Protein AF-A0A2K9EIZ8-F1 (afdb_monomer_lite)

Organism: NCBI:txid1677857

Radius of gyration: 16.67 Å; chains: 1; bounding box: 35×22×46 Å

Structure (mmCIF, N/CA/C/O backbone):
data_AF-A0A2K9EIZ8-F1
#
_entry.id   AF-A0A2K9EIZ8-F1
#
loop_
_atom_site.group_PDB
_atom_site.id
_atom_site.type_symbol
_atom_site.label_atom_id
_atom_site.label_alt_id
_atom_site.label_comp_id
_atom_site.label_asym_id
_atom_site.label_entity_id
_atom_site.label_seq_id
_atom_site.pdbx_PDB_ins_code
_atom_site.Cartn_x
_atom_site.Cartn_y
_atom_site.Cartn_z
_atom_site.occupancy
_atom_site.B_iso_or_equiv
_atom_site.auth_seq_id
_atom_site.auth_comp_id
_atom_site.auth_asym_id
_atom_site.auth_atom_id
_atom_site.pdbx_PDB_model_num
ATOM 1 N N . MET A 1 1 ? 11.820 2.920 -26.632 1.00 76.12 1 MET A N 1
ATOM 2 C CA . MET A 1 1 ? 11.948 4.010 -25.634 1.00 76.12 1 MET A CA 1
ATOM 3 C C . MET A 1 1 ? 10.600 4.359 -24.998 1.00 76.12 1 MET A C 1
ATOM 5 O O . MET A 1 1 ? 10.506 4.303 -23.783 1.00 76.12 1 MET A O 1
ATOM 9 N N . PHE A 1 2 ? 9.546 4.600 -25.788 1.00 83.94 2 PHE A N 1
ATOM 10 C CA . PHE A 1 2 ? 8.184 4.887 -25.298 1.00 83.94 2 PHE A CA 1
ATOM 11 C C . PHE A 1 2 ? 7.625 3.849 -24.300 1.00 83.94 2 PHE A C 1
ATOM 13 O O . PHE A 1 2 ? 7.257 4.208 -23.186 1.00 83.94 2 PHE A O 1
ATOM 20 N N . LEU A 1 3 ? 7.660 2.556 -24.645 1.00 82.56 3 LEU A N 1
ATOM 21 C CA . LEU A 1 3 ? 7.178 1.468 -23.774 1.00 82.56 3 LEU A CA 1
ATOM 22 C C . LEU A 1 3 ? 7.894 1.412 -22.411 1.00 82.56 3 LEU A C 1
ATOM 24 O O . LEU A 1 3 ? 7.258 1.125 -21.404 1.00 82.56 3 LEU A O 1
ATOM 28 N N . LYS A 1 4 ? 9.195 1.742 -22.371 1.00 82.88 4 LYS A N 1
ATOM 29 C CA . LYS A 1 4 ? 10.000 1.765 -21.135 1.00 82.88 4 LYS A CA 1
ATOM 30 C C . LYS A 1 4 ? 9.611 2.921 -20.208 1.00 82.88 4 LYS A C 1
ATOM 32 O O . LYS A 1 4 ? 9.638 2.782 -18.992 1.00 82.88 4 LYS A O 1
ATOM 37 N N . ILE A 1 5 ? 9.252 4.070 -20.778 1.00 87.75 5 ILE A N 1
ATOM 38 C CA . ILE A 1 5 ? 8.781 5.226 -20.004 1.00 87.75 5 ILE A CA 1
ATOM 39 C C . ILE A 1 5 ? 7.390 4.923 -19.442 1.00 87.75 5 ILE A C 1
ATOM 41 O O . ILE A 1 5 ? 7.150 5.103 -18.251 1.00 87.75 5 ILE A O 1
ATOM 45 N N . LEU A 1 6 ? 6.501 4.381 -20.279 1.00 87.19 6 LEU A N 1
ATOM 46 C CA . LEU A 1 6 ? 5.145 4.015 -19.877 1.00 87.19 6 LEU A CA 1
ATOM 47 C C . LEU A 1 6 ? 5.135 2.948 -18.771 1.00 87.19 6 LEU A C 1
ATOM 49 O O . LEU A 1 6 ? 4.357 3.050 -17.826 1.00 87.19 6 LEU A O 1
ATOM 53 N N . SER A 1 7 ? 6.038 1.966 -18.839 1.00 86.25 7 SER A N 1
ATOM 54 C CA . SER A 1 7 ? 6.154 0.939 -17.803 1.00 86.25 7 SER A CA 1
ATOM 55 C C . SER A 1 7 ? 6.564 1.515 -16.447 1.00 86.25 7 SER A C 1
ATOM 57 O O . SER A 1 7 ? 6.002 1.132 -15.425 1.00 86.25 7 SER A O 1
ATOM 59 N N . ILE A 1 8 ? 7.495 2.475 -16.423 1.00 86.75 8 ILE A N 1
ATOM 60 C CA . ILE A 1 8 ? 7.931 3.137 -15.183 1.00 86.75 8 ILE A CA 1
ATOM 61 C C . ILE A 1 8 ? 6.796 3.985 -14.595 1.00 86.75 8 ILE A C 1
ATOM 63 O O . ILE A 1 8 ? 6.551 3.931 -13.389 1.00 86.75 8 ILE A O 1
ATOM 67 N N . ILE A 1 9 ? 6.072 4.720 -15.445 1.00 89.94 9 ILE A N 1
ATOM 68 C CA . ILE A 1 9 ? 4.936 5.556 -15.032 1.00 89.94 9 ILE A CA 1
ATOM 69 C C . ILE A 1 9 ? 3.805 4.722 -14.424 1.00 89.94 9 ILE A C 1
ATOM 71 O O . ILE A 1 9 ? 3.123 5.212 -13.537 1.00 89.94 9 ILE A O 1
ATOM 75 N N . LEU A 1 10 ? 3.602 3.477 -14.858 1.00 88.44 10 LEU A N 1
ATOM 76 C CA . LEU A 1 10 ? 2.591 2.588 -14.273 1.00 88.44 10 LEU A CA 1
ATOM 77 C C . LEU A 1 10 ? 3.092 1.874 -13.010 1.00 88.44 10 LEU A C 1
ATOM 79 O O . LEU A 1 10 ? 2.332 1.672 -12.064 1.00 88.44 10 LEU A O 1
ATOM 83 N N . LEU A 1 11 ? 4.381 1.530 -12.960 1.00 90.44 11 LEU A N 1
ATOM 84 C CA . LEU A 1 11 ? 4.978 0.848 -11.813 1.00 90.44 11 LEU A CA 1
ATOM 85 C C . LEU A 1 11 ? 5.073 1.738 -10.576 1.00 90.44 11 LEU A C 1
ATOM 87 O O . LEU A 1 11 ? 4.674 1.310 -9.496 1.00 90.44 11 LEU A O 1
ATOM 91 N N . ILE A 1 12 ? 5.598 2.960 -10.716 1.00 92.69 12 ILE A N 1
ATOM 92 C CA . ILE A 1 12 ? 5.878 3.833 -9.565 1.00 92.69 12 ILE A CA 1
ATOM 93 C C . ILE A 1 12 ? 4.604 4.125 -8.747 1.00 92.69 12 ILE A C 1
ATOM 95 O O . ILE A 1 12 ? 4.637 3.935 -7.530 1.00 92.69 12 ILE A O 1
ATOM 99 N N . PRO A 1 13 ? 3.471 4.536 -9.349 1.00 91.19 13 PRO A N 1
ATOM 100 C CA . PRO A 1 13 ? 2.234 4.793 -8.616 1.00 91.19 13 PRO A CA 1
ATOM 101 C C . PRO A 1 13 ? 1.601 3.519 -8.055 1.00 91.19 13 PRO A C 1
ATOM 103 O O . PRO A 1 13 ? 1.091 3.532 -6.940 1.00 91.19 13 PRO A O 1
ATOM 106 N N . GLY A 1 14 ? 1.646 2.404 -8.791 1.00 89.94 14 GLY A N 1
ATOM 107 C CA . GLY A 1 14 ? 1.085 1.142 -8.306 1.00 89.94 14 GLY A CA 1
ATOM 108 C C . GLY A 1 14 ? 1.825 0.618 -7.071 1.00 89.94 14 GLY A C 1
ATOM 109 O O . GLY A 1 14 ? 1.211 0.316 -6.045 1.00 89.94 14 GLY A O 1
ATOM 110 N N . PHE A 1 15 ? 3.160 0.608 -7.119 1.00 91.56 15 PHE A N 1
ATOM 111 C CA . PHE A 1 15 ? 3.982 0.217 -5.973 1.00 91.56 15 PHE A CA 1
ATOM 112 C C . PHE A 1 15 ? 3.888 1.210 -4.815 1.00 91.56 15 PHE A C 1
ATOM 114 O O . PHE A 1 15 ? 3.832 0.782 -3.662 1.00 91.56 15 PHE A O 1
ATOM 121 N N . SER A 1 16 ? 3.826 2.517 -5.085 1.00 93.06 16 SER A N 1
ATOM 122 C CA . SER A 1 16 ? 3.667 3.507 -4.017 1.00 93.06 16 SER A CA 1
ATOM 123 C C . SER A 1 16 ? 2.319 3.355 -3.306 1.00 93.06 16 SER A C 1
ATOM 125 O O . SER A 1 16 ? 2.291 3.360 -2.078 1.00 93.06 16 SER A O 1
ATOM 127 N N . CYS A 1 17 ? 1.225 3.089 -4.027 1.00 91.31 17 CYS A N 1
ATOM 128 C CA . CYS A 1 17 ? -0.070 2.767 -3.423 1.00 91.31 17 CYS A CA 1
ATOM 129 C C . CYS A 1 17 ? -0.008 1.534 -2.508 1.00 91.31 17 CYS A C 1
ATOM 131 O O . CYS A 1 17 ? -0.596 1.538 -1.426 1.00 91.31 17 CYS A O 1
ATOM 133 N N . ALA A 1 18 ? 0.732 0.492 -2.899 1.00 90.88 18 ALA A N 1
ATOM 134 C CA . ALA A 1 18 ? 0.885 -0.701 -2.072 1.00 90.88 18 ALA A CA 1
ATOM 135 C C . ALA A 1 18 ? 1.742 -0.446 -0.815 1.00 90.88 18 ALA A C 1
ATOM 137 O O . ALA A 1 18 ? 1.351 -0.827 0.292 1.00 90.88 18 ALA A O 1
ATOM 138 N N . ILE A 1 19 ? 2.881 0.241 -0.958 1.00 92.12 19 ILE A N 1
ATOM 139 C CA . ILE A 1 19 ? 3.804 0.545 0.149 1.00 92.12 19 ILE A CA 1
ATOM 140 C C . ILE A 1 19 ? 3.166 1.518 1.147 1.00 92.12 19 ILE A C 1
ATOM 142 O O . ILE A 1 19 ? 3.205 1.287 2.354 1.00 92.12 19 ILE A O 1
ATOM 146 N N . PHE A 1 20 ? 2.521 2.577 0.655 1.00 93.88 20 PHE A N 1
ATOM 147 C CA . PHE A 1 20 ? 1.872 3.597 1.482 1.00 93.88 20 PHE A CA 1
ATOM 148 C C . PHE A 1 20 ? 0.420 3.255 1.845 1.00 93.88 20 PHE A C 1
ATOM 150 O O . PHE A 1 20 ? -0.310 4.116 2.335 1.00 93.88 20 PHE A O 1
ATOM 157 N N . SER A 1 21 ? 0.000 2.001 1.669 1.00 92.62 21 SER A N 1
ATOM 158 C CA . SER A 1 21 ? -1.359 1.526 1.965 1.00 92.62 21 SER A CA 1
ATOM 159 C C . SER A 1 21 ? -1.840 1.898 3.371 1.00 92.62 21 SER A C 1
ATOM 161 O O . SER A 1 21 ? -2.931 2.445 3.500 1.00 92.62 21 SER A O 1
ATOM 163 N N . LYS A 1 22 ? -1.016 1.723 4.415 1.00 92.25 22 LYS A N 1
ATOM 164 C CA . LYS A 1 22 ? -1.357 2.150 5.791 1.00 92.25 22 LYS A CA 1
ATOM 165 C C . LYS A 1 22 ? -1.694 3.635 5.884 1.00 92.25 22 LYS A C 1
ATOM 167 O O . LYS A 1 22 ? -2.667 4.024 6.528 1.00 92.25 22 LYS A O 1
ATOM 172 N N . PHE A 1 23 ? -0.885 4.472 5.239 1.00 93.94 23 PHE A N 1
ATOM 173 C CA . PHE A 1 23 ? -1.097 5.914 5.228 1.00 93.94 23 PHE A CA 1
ATOM 174 C C . PHE A 1 23 ? -2.356 6.284 4.440 1.00 93.94 23 PHE A C 1
ATOM 176 O O . PHE A 1 23 ? -3.126 7.124 4.893 1.00 93.94 23 PHE A O 1
ATOM 183 N N . ILE A 1 24 ? -2.604 5.629 3.303 1.00 92.06 24 ILE A N 1
ATOM 184 C CA . ILE A 1 24 ? -3.799 5.837 2.474 1.00 92.06 24 ILE A CA 1
ATOM 185 C C . ILE A 1 24 ? -5.064 5.451 3.251 1.00 92.06 24 ILE A C 1
ATOM 187 O O . ILE A 1 24 ? -5.989 6.254 3.345 1.00 92.06 24 ILE A O 1
ATOM 191 N N . VAL A 1 25 ? -5.088 4.275 3.880 1.00 93.88 25 VAL A N 1
ATOM 192 C CA . VAL A 1 25 ? -6.230 3.817 4.686 1.00 93.88 25 VAL A CA 1
ATOM 193 C C . VAL A 1 25 ? -6.529 4.773 5.832 1.00 93.88 25 VAL A C 1
ATOM 195 O O . VAL A 1 25 ? -7.694 5.095 6.054 1.00 93.88 25 VAL A O 1
ATOM 198 N N . LYS A 1 26 ? -5.493 5.267 6.522 1.00 93.88 26 LYS A N 1
ATOM 199 C CA . LYS A 1 26 ? -5.652 6.237 7.610 1.00 93.88 26 LYS A CA 1
ATOM 200 C C . LYS A 1 26 ? -6.093 7.613 7.107 1.00 93.88 26 LYS A C 1
ATOM 202 O O . LYS A 1 26 ? -6.946 8.238 7.717 1.00 93.88 26 LYS A O 1
ATOM 207 N N . LYS A 1 27 ? -5.531 8.095 5.996 1.00 94.56 27 LYS A N 1
ATOM 208 C CA . LYS A 1 27 ? -5.839 9.422 5.438 1.00 94.56 27 LYS A CA 1
ATOM 209 C C . LYS A 1 27 ? -7.264 9.512 4.894 1.00 94.56 27 LYS A C 1
ATOM 211 O O . LYS A 1 27 ? -7.875 10.570 4.984 1.00 94.56 27 LYS A O 1
ATOM 216 N N . PHE A 1 28 ? -7.768 8.425 4.315 1.00 92.88 28 PHE A N 1
ATOM 217 C CA . PHE A 1 28 ? -9.093 8.372 3.693 1.00 92.88 28 PHE A CA 1
ATOM 218 C C . PHE A 1 28 ? -10.131 7.604 4.524 1.00 92.88 28 PHE A C 1
ATOM 220 O O . PHE A 1 28 ? -11.218 7.343 4.016 1.00 92.88 28 PHE A O 1
ATOM 227 N N . ASN A 1 29 ? -9.795 7.213 5.760 1.00 92.56 29 ASN A N 1
ATOM 228 C CA . ASN A 1 29 ? -10.635 6.399 6.646 1.00 92.56 29 ASN A CA 1
ATOM 229 C C . ASN A 1 29 ? -11.267 5.183 5.944 1.00 92.56 29 ASN A C 1
ATOM 231 O O . ASN A 1 29 ? -12.424 4.842 6.160 1.00 92.56 29 ASN A O 1
ATOM 235 N N . LEU A 1 30 ? -10.497 4.493 5.092 1.00 90.44 30 LEU A N 1
ATOM 236 C CA . LEU A 1 30 ? -11.029 3.390 4.274 1.00 90.44 30 LEU A CA 1
ATOM 237 C C . LEU A 1 30 ? -11.536 2.210 5.114 1.00 90.44 30 LEU A C 1
ATOM 239 O O . LEU A 1 30 ? -12.335 1.417 4.627 1.00 90.44 30 LEU A O 1
ATOM 243 N N . HIS A 1 31 ? -11.094 2.118 6.368 1.00 88.81 31 HIS A N 1
ATOM 244 C CA . HIS A 1 31 ? -11.548 1.130 7.340 1.00 88.81 31 HIS A CA 1
ATOM 245 C C . HIS A 1 31 ? -13.033 1.285 7.711 1.00 88.81 31 HIS A C 1
ATOM 247 O O . HIS A 1 31 ? -13.687 0.285 7.977 1.00 88.81 31 HIS A O 1
ATOM 253 N N . GLU A 1 32 ? -13.604 2.493 7.651 1.00 91.12 32 GLU A N 1
ATOM 254 C CA . GLU A 1 32 ? -15.030 2.727 7.939 1.00 91.12 32 GLU A CA 1
ATOM 255 C C . GLU A 1 32 ? -15.953 2.095 6.887 1.00 91.12 32 GLU A C 1
ATOM 257 O O . GLU A 1 32 ? -17.099 1.767 7.175 1.00 91.12 32 GLU A O 1
ATOM 262 N N . LYS A 1 33 ? -15.444 1.896 5.665 1.00 89.75 33 LYS A N 1
ATOM 263 C CA . LYS A 1 33 ? -16.181 1.287 4.548 1.00 89.75 33 LYS A CA 1
ATOM 264 C C . LYS A 1 33 ? -16.069 -0.236 4.510 1.00 89.75 33 LYS A C 1
ATOM 266 O O . LYS A 1 33 ? -16.597 -0.859 3.593 1.00 89.75 33 LYS A O 1
ATOM 271 N N . VAL A 1 34 ? -15.326 -0.831 5.440 1.00 89.44 34 VAL A N 1
ATOM 272 C CA . VAL A 1 34 ? -15.179 -2.281 5.522 1.00 89.44 34 VAL A CA 1
ATOM 273 C C . VAL A 1 34 ? -16.296 -2.835 6.393 1.00 89.44 34 VAL A C 1
ATOM 275 O O . VAL A 1 34 ? -16.351 -2.576 7.595 1.00 89.44 34 VAL A O 1
ATOM 278 N N . GLU A 1 35 ? -17.162 -3.632 5.780 1.00 87.44 35 GLU A N 1
ATOM 279 C CA . GLU A 1 35 ? -18.173 -4.406 6.493 1.00 87.44 35 GLU A CA 1
ATOM 280 C C . GLU A 1 35 ? -17.519 -5.595 7.213 1.00 87.44 35 GLU A C 1
ATOM 282 O O . GLU A 1 35 ? -16.577 -6.221 6.710 1.00 87.44 35 GLU A O 1
ATOM 287 N N . CYS A 1 36 ? -17.996 -5.880 8.424 1.00 84.88 36 CYS A N 1
ATOM 288 C CA . CYS A 1 36 ? -17.569 -7.022 9.218 1.00 84.88 36 CYS A CA 1
ATOM 289 C C . CYS A 1 36 ? -18.805 -7.854 9.579 1.00 84.88 36 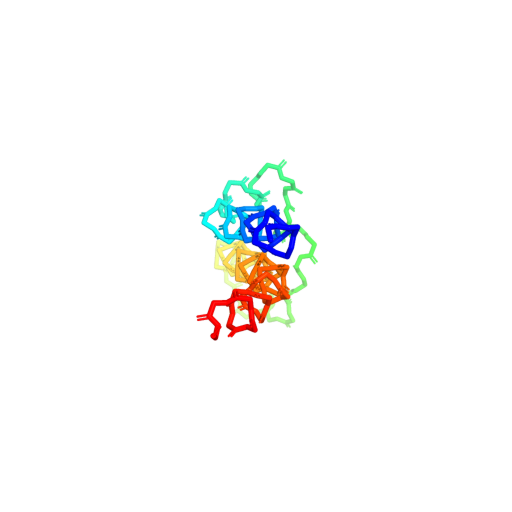CYS A C 1
ATOM 291 O O . CYS A 1 36 ? -19.609 -7.469 10.419 1.00 84.88 36 CYS A O 1
ATOM 293 N N . ASP A 1 37 ? -18.949 -9.019 8.954 1.00 83.19 37 ASP A N 1
ATOM 294 C CA . ASP A 1 37 ? -20.105 -9.901 9.177 1.00 83.19 37 ASP A CA 1
ATOM 295 C C . ASP A 1 37 ? -20.091 -10.567 10.571 1.00 83.19 37 ASP A C 1
ATOM 297 O O . ASP A 1 37 ? -21.083 -11.143 11.020 1.00 83.19 37 ASP A O 1
ATOM 301 N N . PHE A 1 38 ? -18.961 -10.477 11.283 1.00 82.06 38 PHE A N 1
ATOM 302 C CA . PHE A 1 38 ? -18.710 -11.137 12.567 1.00 82.06 38 PHE A CA 1
ATOM 303 C C . PHE A 1 38 ? -18.671 -10.166 13.758 1.00 82.06 38 PHE A C 1
ATOM 305 O O . PHE A 1 38 ? -18.203 -10.541 14.831 1.00 82.06 38 PHE A O 1
ATOM 312 N N . GLU A 1 39 ? -19.186 -8.937 13.611 1.00 80.44 39 GLU A N 1
ATOM 313 C CA . GLU A 1 39 ? -19.190 -7.918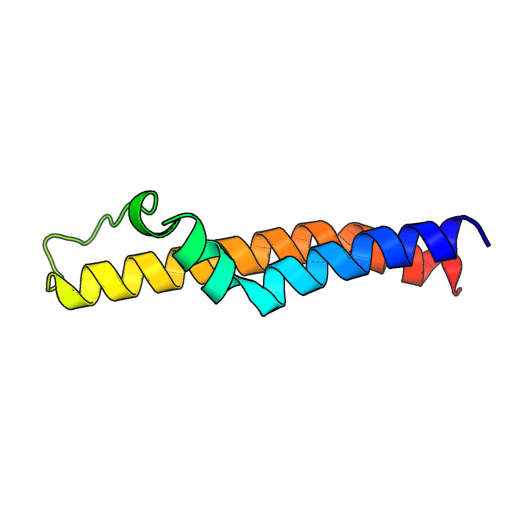 14.682 1.00 80.44 39 GLU A CA 1
ATOM 314 C C . GLU A 1 39 ? -19.806 -8.418 15.995 1.00 80.44 39 GLU A C 1
ATOM 316 O O . GLU A 1 39 ? -19.341 -8.083 17.075 1.00 80.44 39 GLU A O 1
ATOM 321 N N . HIS A 1 40 ? -20.807 -9.290 15.919 1.00 79.44 40 HIS A N 1
ATOM 322 C CA . HIS A 1 40 ? -21.486 -9.857 17.084 1.00 79.44 40 HIS A CA 1
ATOM 323 C C . HIS A 1 40 ? -20.643 -10.867 17.891 1.00 79.44 40 HIS A C 1
ATOM 325 O O . HIS A 1 40 ? -21.058 -11.262 18.979 1.00 79.44 40 HIS A O 1
ATOM 331 N N . GLN A 1 41 ? -19.494 -11.313 17.370 1.00 83.00 41 GLN A N 1
ATOM 332 C CA . GLN A 1 41 ? -18.615 -12.304 18.014 1.00 83.00 41 GLN A CA 1
ATOM 333 C C . GLN A 1 41 ? -17.272 -11.715 18.457 1.00 83.00 41 GLN A C 1
ATOM 335 O O . GLN A 1 41 ? -16.471 -12.419 19.068 1.00 83.00 41 GLN A O 1
ATOM 340 N N . MET A 1 42 ? -17.015 -10.447 18.138 1.00 84.88 42 MET A N 1
ATOM 341 C CA . MET A 1 42 ? -15.728 -9.788 18.339 1.00 84.88 42 MET A CA 1
ATOM 342 C C . MET A 1 42 ? -15.883 -8.608 19.295 1.00 84.88 42 MET A C 1
ATOM 344 O O . MET A 1 42 ? -16.936 -7.976 19.362 1.00 84.88 42 MET A O 1
ATOM 348 N N . LYS A 1 43 ? -14.825 -8.286 20.041 1.00 88.94 43 LYS A N 1
ATOM 349 C CA . LYS A 1 43 ? -14.796 -7.044 20.825 1.00 88.94 43 LYS A CA 1
ATOM 350 C C . LYS A 1 43 ? -14.664 -5.842 19.892 1.00 88.94 43 LYS A C 1
ATOM 352 O O . LYS A 1 43 ? -14.079 -5.950 18.817 1.00 88.94 43 LYS A O 1
ATOM 357 N N . GLU A 1 44 ? -15.129 -4.672 20.327 1.00 85.62 44 GLU A N 1
ATOM 358 C CA . GLU A 1 44 ? -15.053 -3.434 19.531 1.00 85.62 44 GLU A CA 1
ATOM 359 C C . GLU A 1 44 ? -13.630 -3.113 19.042 1.00 85.62 44 GLU A C 1
ATOM 361 O O . GLU A 1 44 ? -13.438 -2.743 17.883 1.00 85.62 44 GLU A O 1
ATOM 366 N N . GLU A 1 45 ? -12.619 -3.324 19.888 1.00 88.44 45 GLU A N 1
ATOM 367 C CA . GLU A 1 45 ? -11.208 -3.136 19.524 1.00 88.44 45 GLU A CA 1
ATOM 368 C C . GLU A 1 45 ? -10.762 -4.091 18.404 1.00 88.44 45 GLU A C 1
ATOM 370 O O . GLU A 1 45 ? -10.100 -3.673 17.453 1.00 88.44 45 GLU A O 1
ATOM 375 N N . GLU A 1 46 ? -11.180 -5.357 18.469 1.00 89.31 46 GLU A N 1
ATOM 376 C CA . GLU A 1 46 ? -10.847 -6.381 17.471 1.00 89.31 46 GLU A CA 1
ATOM 377 C C . GLU A 1 46 ? -11.546 -6.104 16.133 1.00 89.31 46 GLU A C 1
ATOM 379 O O . GLU A 1 46 ? -10.975 -6.340 15.067 1.00 89.31 46 GLU A O 1
ATOM 384 N N . ILE A 1 47 ? -12.768 -5.560 16.170 1.00 90.31 47 ILE A N 1
ATOM 385 C CA . ILE A 1 47 ? -13.515 -5.141 14.976 1.00 90.31 47 ILE A CA 1
ATOM 386 C C . ILE A 1 47 ? -12.790 -3.991 14.275 1.00 90.31 47 ILE A C 1
ATOM 388 O O . ILE A 1 47 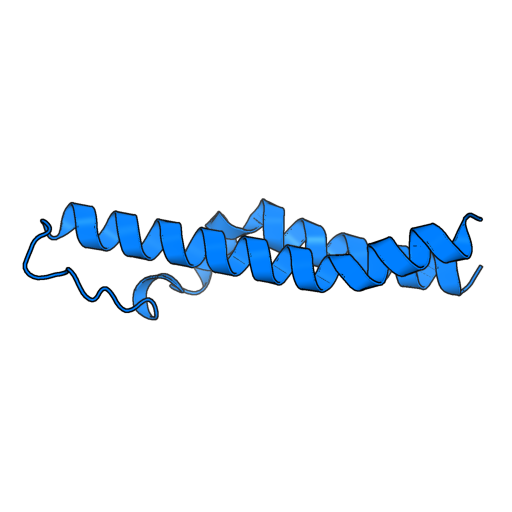? -12.628 -4.013 13.052 1.00 90.31 47 ILE A O 1
ATOM 392 N N . LEU A 1 48 ? -12.338 -2.988 15.033 1.00 90.00 48 LEU A N 1
ATOM 393 C CA . LEU A 1 48 ? -11.600 -1.849 14.488 1.00 90.00 48 LEU A CA 1
ATOM 394 C C . LEU A 1 48 ? -10.280 -2.288 13.852 1.00 90.00 48 LEU A C 1
ATOM 396 O O . LEU A 1 48 ? -9.979 -1.894 12.721 1.00 90.00 48 LEU A O 1
ATOM 400 N N . GLU A 1 49 ? -9.518 -3.137 14.542 1.00 91.56 49 GLU A N 1
ATOM 401 C CA . GLU A 1 49 ? -8.265 -3.674 14.018 1.00 91.56 49 GLU A CA 1
ATOM 402 C C . GLU A 1 49 ? -8.499 -4.512 12.753 1.00 91.56 49 GLU A C 1
ATOM 404 O O . GLU A 1 49 ? -7.809 -4.334 11.745 1.00 91.56 49 GLU A O 1
ATOM 409 N N . TYR A 1 50 ? -9.524 -5.369 12.755 1.00 92.62 50 TYR A N 1
ATOM 410 C CA . TYR A 1 50 ? -9.904 -6.164 11.592 1.00 92.62 50 TYR A CA 1
ATOM 411 C C . TYR A 1 50 ? -10.242 -5.290 10.382 1.00 92.62 50 TYR A C 1
ATOM 413 O O . TYR A 1 50 ? -9.697 -5.495 9.292 1.00 92.62 50 TYR A O 1
ATOM 421 N N . LYS A 1 51 ? -11.110 -4.288 10.562 1.00 93.06 51 LYS A N 1
ATOM 422 C CA . LYS A 1 51 ? -11.521 -3.374 9.489 1.00 93.06 51 LYS A CA 1
ATOM 423 C C . LYS A 1 51 ? -10.332 -2.602 8.929 1.00 93.06 51 LYS A C 1
ATOM 425 O O . LYS A 1 51 ? -10.201 -2.473 7.709 1.00 93.06 51 LYS A O 1
ATOM 430 N N . PHE A 1 52 ? -9.433 -2.139 9.796 1.00 94.88 52 PHE A N 1
ATOM 431 C CA . PHE A 1 52 ? -8.219 -1.447 9.376 1.00 94.88 52 PHE A CA 1
ATOM 432 C C . PHE A 1 52 ? -7.293 -2.358 8.566 1.00 94.88 52 PHE A C 1
ATOM 434 O O . PHE A 1 52 ? -6.888 -2.000 7.457 1.00 94.88 52 PHE A O 1
ATOM 441 N N . ASN A 1 53 ? -7.018 -3.560 9.070 1.00 94.50 53 ASN A N 1
ATOM 442 C CA . ASN A 1 53 ? -6.161 -4.533 8.399 1.00 94.50 53 ASN A CA 1
ATOM 443 C C . ASN A 1 53 ? -6.746 -4.965 7.047 1.00 94.50 53 ASN A C 1
ATOM 445 O O . ASN A 1 53 ? -6.032 -5.029 6.044 1.00 94.50 53 ASN A O 1
ATOM 449 N N . ARG A 1 54 ? -8.059 -5.198 6.976 1.00 94.25 54 ARG A N 1
ATOM 450 C CA . ARG A 1 54 ? -8.740 -5.563 5.729 1.00 94.25 54 ARG A CA 1
ATOM 451 C C . ARG A 1 54 ? -8.728 -4.417 4.715 1.00 94.25 54 ARG A C 1
ATOM 453 O O . ARG A 1 54 ? -8.464 -4.658 3.536 1.00 94.25 54 ARG A O 1
ATOM 460 N N . ALA A 1 55 ? -8.916 -3.172 5.152 1.00 94.50 55 ALA A N 1
ATOM 461 C CA . ALA A 1 55 ? -8.758 -1.999 4.291 1.00 94.50 55 ALA A CA 1
ATOM 462 C C . ALA A 1 55 ? -7.315 -1.838 3.777 1.00 94.50 55 ALA A C 1
ATOM 464 O O . ALA A 1 55 ? -7.108 -1.490 2.610 1.00 94.50 55 ALA A O 1
ATOM 465 N N . GLU A 1 56 ? -6.308 -2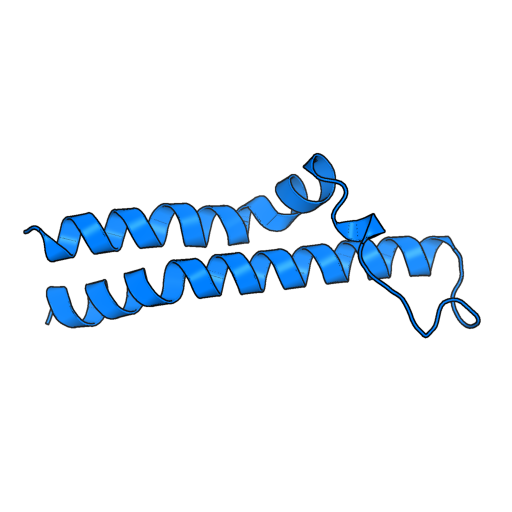.119 4.612 1.00 95.44 56 GLU A N 1
ATOM 466 C CA . GLU A 1 56 ? -4.893 -2.085 4.220 1.00 95.44 56 GLU A CA 1
ATOM 467 C C . GLU A 1 56 ? -4.602 -3.126 3.141 1.00 95.44 56 GLU A C 1
ATOM 469 O O . GLU A 1 56 ? -4.032 -2.791 2.100 1.00 95.44 56 GLU A O 1
ATOM 474 N N . VAL A 1 57 ? -5.041 -4.368 3.349 1.00 95.44 57 VAL A N 1
ATOM 475 C CA . VAL A 1 57 ? -4.874 -5.457 2.380 1.00 95.44 57 VAL A CA 1
ATOM 476 C C . VAL A 1 57 ? -5.564 -5.130 1.058 1.00 95.44 57 VAL A C 1
ATOM 478 O O . VAL A 1 57 ? -4.933 -5.241 0.007 1.00 95.44 57 VAL A O 1
ATOM 481 N N . ASN A 1 58 ? -6.808 -4.647 1.084 1.00 93.94 58 ASN A N 1
ATOM 482 C CA . ASN A 1 58 ? -7.521 -4.251 -0.133 1.00 93.94 58 ASN A CA 1
ATOM 483 C C . ASN A 1 58 ? -6.776 -3.146 -0.897 1.0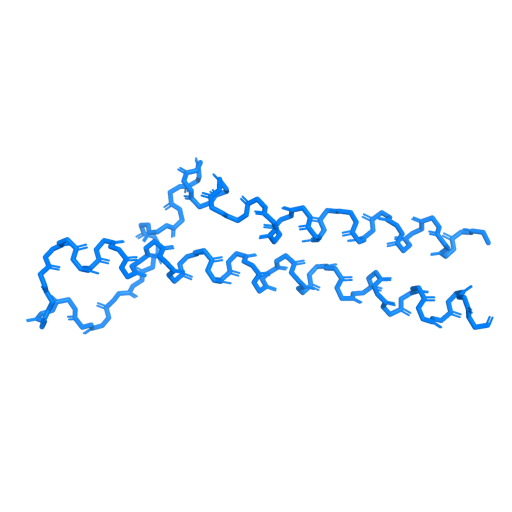0 93.94 58 ASN A C 1
ATOM 485 O O . ASN A 1 58 ? -6.656 -3.196 -2.124 1.00 93.94 58 ASN A O 1
ATOM 489 N N . THR A 1 59 ? -6.215 -2.173 -0.176 1.00 94.25 59 THR A N 1
ATOM 490 C CA . THR A 1 59 ? -5.423 -1.086 -0.767 1.00 94.25 59 THR A CA 1
ATOM 491 C C . THR A 1 59 ? -4.119 -1.607 -1.378 1.00 94.25 59 THR A C 1
ATOM 493 O O . THR A 1 59 ? -3.755 -1.203 -2.482 1.00 94.25 59 THR A O 1
ATOM 496 N N . LYS A 1 60 ? -3.441 -2.559 -0.720 1.00 94.12 60 LYS A N 1
ATOM 497 C CA . LYS A 1 60 ? -2.248 -3.237 -1.258 1.00 94.12 60 LYS A CA 1
ATOM 498 C C . LYS A 1 60 ? -2.546 -4.000 -2.538 1.00 94.12 60 LYS A C 1
ATOM 500 O O . LYS A 1 60 ? -1.814 -3.849 -3.512 1.00 94.12 60 LYS A O 1
ATOM 505 N N . ILE A 1 61 ? -3.621 -4.785 -2.543 1.00 94.19 61 ILE A N 1
ATOM 506 C CA . ILE A 1 61 ? -4.048 -5.555 -3.717 1.00 94.19 61 ILE A CA 1
ATOM 507 C C . ILE A 1 61 ? -4.381 -4.606 -4.868 1.00 94.19 61 ILE A C 1
ATOM 509 O O . ILE A 1 61 ? -3.938 -4.829 -5.990 1.00 94.19 61 ILE A O 1
ATOM 513 N N . THR A 1 62 ? -5.086 -3.509 -4.586 1.00 92.69 62 THR A N 1
ATOM 514 C CA . THR A 1 62 ? -5.417 -2.491 -5.592 1.00 92.69 62 THR A CA 1
ATOM 515 C C . THR A 1 62 ? -4.159 -1.836 -6.165 1.00 92.69 62 THR A C 1
ATOM 517 O O . THR A 1 62 ? -4.027 -1.722 -7.381 1.00 92.69 62 THR A O 1
ATOM 520 N N . GLY A 1 63 ? -3.200 -1.451 -5.315 1.00 92.12 63 GLY A N 1
ATOM 521 C CA . GLY A 1 63 ? -1.915 -0.900 -5.757 1.00 92.12 63 GLY A CA 1
ATOM 522 C C . GLY A 1 63 ? -1.123 -1.881 -6.626 1.00 92.12 63 GLY A C 1
ATOM 523 O O . GLY A 1 63 ? -0.616 -1.509 -7.685 1.00 92.12 63 GLY A O 1
ATOM 524 N N . LEU A 1 64 ? -1.091 -3.159 -6.238 1.00 93.00 64 LEU A N 1
ATOM 525 C CA . LEU A 1 64 ? -0.445 -4.213 -7.018 1.00 93.00 64 LEU A CA 1
ATOM 526 C C . LEU A 1 64 ? -1.142 -4.447 -8.367 1.00 93.00 64 LEU A C 1
ATOM 528 O O . LEU A 1 64 ? -0.465 -4.605 -9.382 1.00 93.00 64 LEU A O 1
ATOM 532 N N . LEU A 1 65 ? -2.477 -4.415 -8.404 1.00 93.12 65 LEU A N 1
ATOM 533 C CA . LEU A 1 65 ? -3.260 -4.517 -9.638 1.00 93.12 65 LEU A CA 1
ATOM 534 C C . LEU A 1 65 ? -2.965 -3.357 -10.596 1.00 93.12 65 LEU A C 1
ATOM 536 O O . LEU A 1 65 ? -2.901 -3.552 -11.807 1.00 93.12 65 LEU A O 1
ATOM 540 N N . LEU A 1 66 ? -2.717 -2.166 -10.052 1.00 90.62 66 LEU A N 1
ATOM 541 C CA . LEU A 1 66 ? -2.312 -0.991 -10.819 1.00 90.62 66 LEU A CA 1
ATOM 542 C C . LEU A 1 66 ? -0.871 -1.114 -11.351 1.00 90.62 66 LEU A C 1
ATOM 544 O O . LEU A 1 66 ? -0.582 -0.671 -12.461 1.00 90.62 66 LEU A O 1
ATOM 548 N N . ALA A 1 67 ? 0.023 -1.755 -10.589 1.00 92.19 67 ALA A N 1
ATOM 549 C CA . ALA A 1 67 ? 1.409 -2.009 -10.989 1.00 92.19 67 ALA A CA 1
ATOM 550 C C . ALA A 1 67 ? 1.545 -3.130 -12.039 1.00 92.19 67 ALA A C 1
ATOM 552 O O . ALA A 1 67 ? 2.464 -3.095 -12.858 1.00 92.19 67 ALA A O 1
ATOM 553 N N . LEU A 1 68 ? 0.638 -4.112 -12.035 1.00 92.62 68 LEU A N 1
ATOM 554 C CA . LEU A 1 68 ? 0.618 -5.279 -12.927 1.00 92.62 68 LEU A CA 1
ATOM 555 C C . LEU A 1 68 ? 0.787 -4.953 -14.426 1.00 92.62 68 LEU A C 1
ATOM 557 O O . LEU A 1 68 ? 1.688 -5.526 -15.044 1.00 92.62 68 LEU A O 1
ATOM 561 N N . PRO A 1 69 ? 0.016 -4.032 -15.040 1.00 90.38 69 PRO A N 1
ATOM 562 C CA . PRO A 1 69 ? 0.232 -3.652 -16.438 1.00 90.38 69 PRO A CA 1
ATOM 563 C C . PRO A 1 69 ? 1.623 -3.047 -16.672 1.00 90.38 69 PRO A C 1
ATOM 565 O O . PRO A 1 69 ? 2.238 -3.304 -17.704 1.00 90.38 69 PRO A O 1
ATOM 568 N N . GLY A 1 70 ? 2.163 -2.308 -15.698 1.00 88.62 70 GLY A N 1
ATOM 569 C CA . GLY A 1 70 ? 3.538 -1.813 -15.736 1.00 88.62 70 GLY A CA 1
ATOM 570 C C . GLY A 1 70 ? 4.571 -2.945 -15.741 1.00 88.62 70 GLY A C 1
ATOM 571 O O . GLY A 1 70 ? 5.497 -2.912 -16.549 1.00 88.62 70 GLY A O 1
ATOM 572 N N . VAL A 1 71 ? 4.379 -3.979 -14.912 1.00 90.06 71 VAL A N 1
ATOM 573 C CA . VAL A 1 71 ? 5.231 -5.185 -14.890 1.00 90.06 71 VAL A CA 1
ATOM 574 C C . VAL A 1 71 ? 5.185 -5.910 -16.237 1.00 90.06 71 VAL A C 1
ATOM 576 O O . VAL A 1 71 ? 6.233 -6.232 -16.792 1.00 90.06 71 VAL A O 1
ATOM 579 N N . ILE A 1 72 ? 3.991 -6.121 -16.800 1.00 90.44 72 ILE A N 1
ATOM 580 C CA . ILE A 1 72 ? 3.817 -6.773 -18.109 1.00 90.44 72 ILE A CA 1
ATOM 581 C C . ILE A 1 72 ? 4.552 -5.986 -19.201 1.00 90.44 72 ILE A C 1
ATOM 583 O O . ILE A 1 72 ? 5.268 -6.571 -20.013 1.00 90.44 72 ILE A O 1
ATOM 587 N N . LEU A 1 73 ? 4.437 -4.655 -19.194 1.00 87.75 73 LEU A N 1
ATOM 588 C CA . LEU A 1 73 ? 5.156 -3.802 -20.138 1.00 87.75 73 LEU A CA 1
ATOM 589 C C . LEU A 1 73 ? 6.674 -3.892 -19.967 1.00 87.75 73 LEU A C 1
ATOM 591 O O . LEU A 1 73 ? 7.370 -3.912 -20.978 1.00 87.75 73 LEU A O 1
ATOM 595 N N . VAL A 1 74 ? 7.201 -3.985 -18.739 1.00 87.19 74 VAL A N 1
ATOM 596 C CA . VAL A 1 74 ? 8.639 -4.227 -18.521 1.00 87.19 74 VAL A CA 1
ATOM 597 C C . VAL A 1 74 ? 9.057 -5.561 -19.137 1.00 87.19 74 VAL A C 1
ATOM 599 O O . VAL A 1 74 ? 10.030 -5.595 -19.885 1.00 87.19 74 VAL A O 1
ATOM 602 N N . LEU A 1 75 ? 8.309 -6.638 -18.885 1.00 86.69 75 LEU A N 1
ATOM 603 C CA . LEU A 1 75 ? 8.629 -7.969 -19.413 1.00 86.69 75 LEU A CA 1
ATOM 604 C C . LEU A 1 75 ? 8.648 -8.006 -20.949 1.00 86.69 75 LEU A C 1
ATOM 606 O O . LEU A 1 75 ? 9.478 -8.694 -21.533 1.00 86.69 75 LEU A O 1
ATOM 610 N N . ILE A 1 76 ? 7.761 -7.254 -21.606 1.00 85.88 76 ILE A N 1
ATOM 611 C CA . ILE A 1 76 ? 7.708 -7.172 -23.073 1.00 85.88 76 ILE A CA 1
ATOM 612 C C . ILE A 1 76 ? 8.787 -6.224 -23.620 1.00 85.88 76 ILE A C 1
ATOM 614 O O . ILE A 1 76 ? 9.430 -6.532 -24.618 1.00 85.88 76 ILE A O 1
ATOM 618 N N . ALA A 1 77 ? 8.988 -5.062 -22.994 1.00 79.44 77 ALA A N 1
ATOM 619 C CA . ALA A 1 77 ? 9.859 -3.999 -23.505 1.00 79.44 77 ALA A CA 1
ATOM 620 C C . ALA A 1 77 ? 11.356 -4.218 -23.236 1.00 79.44 77 ALA A C 1
ATOM 622 O O . ALA A 1 77 ? 12.185 -3.509 -23.816 1.00 79.44 77 ALA A O 1
ATOM 623 N N . PHE A 1 78 ? 11.694 -5.130 -22.322 1.00 72.25 78 PHE A N 1
ATOM 624 C CA . PHE A 1 78 ? 13.065 -5.535 -22.002 1.00 72.25 78 PHE A CA 1
ATOM 625 C C . PHE A 1 78 ? 13.385 -6.970 -22.449 1.00 72.25 78 PHE A C 1
ATOM 627 O O . PHE A 1 78 ? 14.413 -7.505 -22.038 1.00 72.25 78 PHE A O 1
ATOM 634 N N . LYS A 1 79 ? 12.530 -7.569 -23.287 1.00 58.91 79 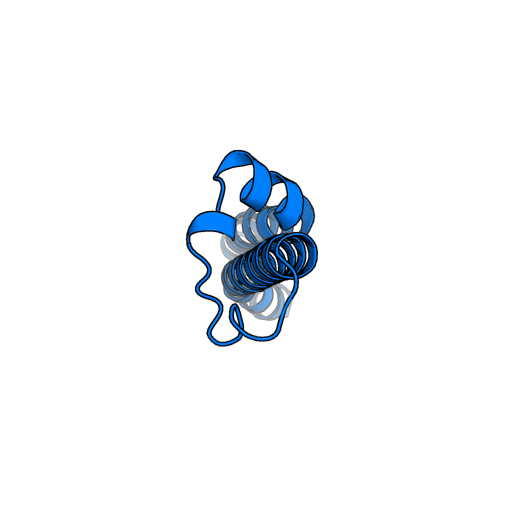LYS A N 1
ATOM 635 C CA . LYS A 1 79 ? 12.882 -8.770 -24.047 1.00 58.91 79 LYS A CA 1
ATOM 636 C C . LYS A 1 79 ? 13.898 -8.450 -25.144 1.00 58.91 79 LYS A C 1
ATOM 638 O O . LYS A 1 79 ? 13.836 -7.325 -25.694 1.00 58.91 79 LYS A O 1
#

pLDDT: mean 89.14, std 5.75, range [58.91, 95.44]

Sequence (79 aa):
MFLKILSIILLIPGFSCAIFSKFIVKKFNLHEKVECDFEHQMKEEEILEYKFNRAEVNTKITGLLLALPGVILVLIAFK

Foldseek 3Di:
DVLLVVLCVQQPQLVCQQVCLLVVCVVVVQLVVDDDPCPVPDDPVVSSVVSSVVSSVVSNVRSVVSNVVSVVSCVVVVD

Secondary structure (DSSP, 8-state):
-HHHHHHHHHHHHHHHHHHTHHHHHHHTTGGGG---TTGGGS-HHHHHHHHHHHHHHHHHHHHHHHHHHHHHHHHHHT-